Protein AF-A0A2J8XGJ2-F1 (afdb_monomer_lite)

pLDDT: mean 85.56, std 10.23, range [51.5, 96.88]

Secondary structure (DSSP, 8-state):
-PPPPPPP-HHHHHHHHHHHHHHHHHTT-SHHHHHHHHHS-S-HHHHHHHHHHHHHHHHHHHHHHTS-HHHHHHHHHHHHHHHH--

Foldseek 3Di:
DPDDFDDADLVVLLVLLLVLLVVCVVVVHCVSNVVSLVVGDDDPVSNVVSNVVSNVVVVVVCCVVPVDCVVVVVVVVVVVCVVVVD

Structure (mmCIF, N/CA/C/O backbone):
data_AF-A0A2J8XGJ2-F1
#
_entry.id   AF-A0A2J8XGJ2-F1
#
loop_
_atom_site.group_PDB
_atom_site.id
_atom_site.type_symbol
_atom_site.label_atom_id
_atom_site.label_alt_id
_atom_site.label_comp_id
_atom_site.label_asym_id
_atom_site.label_entity_id
_atom_site.label_seq_id
_atom_site.pdbx_PDB_ins_code
_atom_site.Cartn_x
_atom_site.Cartn_y
_atom_site.Cartn_z
_atom_site.occupancy
_atom_site.B_iso_or_equiv
_atom_site.auth_seq_id
_atom_site.auth_comp_id
_atom_site.auth_asym_id
_atom_site.auth_atom_id
_atom_site.pdbx_PDB_model_num
ATOM 1 N N . MET A 1 1 ? 13.210 -8.000 -34.641 1.00 51.50 1 MET A N 1
ATOM 2 C CA . MET A 1 1 ? 12.362 -7.002 -33.957 1.00 51.50 1 MET A CA 1
ATOM 3 C C . MET A 1 1 ? 12.878 -6.867 -32.538 1.00 51.50 1 MET A C 1
ATOM 5 O O . MET A 1 1 ? 12.853 -7.852 -31.814 1.00 51.50 1 MET A O 1
ATOM 9 N N . SER A 1 2 ? 13.432 -5.713 -32.173 1.00 58.25 2 SER A N 1
ATOM 10 C CA . SER A 1 2 ? 13.839 -5.445 -30.789 1.00 58.25 2 SER A CA 1
ATOM 11 C C . SER A 1 2 ? 12.578 -5.293 -29.931 1.00 58.25 2 SER A C 1
ATOM 13 O O . SER A 1 2 ? 11.647 -4.628 -30.392 1.00 58.25 2 SER A O 1
ATOM 15 N N . PRO A 1 3 ? 12.494 -5.902 -28.735 1.00 69.12 3 PRO A N 1
ATOM 16 C CA . PRO A 1 3 ? 11.320 -5.753 -27.887 1.00 69.12 3 PRO A CA 1
ATOM 17 C C . PRO A 1 3 ? 11.167 -4.282 -27.494 1.00 69.12 3 PRO A C 1
ATOM 19 O O . PRO A 1 3 ? 12.116 -3.645 -27.033 1.00 69.12 3 PRO A O 1
ATOM 22 N N . THR A 1 4 ? 9.978 -3.729 -27.722 1.00 67.94 4 THR A N 1
ATOM 23 C CA . THR A 1 4 ? 9.630 -2.379 -27.279 1.00 67.94 4 THR A CA 1
ATOM 24 C C . THR A 1 4 ? 9.721 -2.342 -25.751 1.00 67.94 4 THR A C 1
ATOM 26 O O . THR A 1 4 ? 9.198 -3.258 -25.108 1.00 67.94 4 THR A O 1
ATOM 29 N N . PRO A 1 5 ? 10.381 -1.337 -25.146 1.00 67.69 5 PRO A N 1
ATOM 30 C CA . PRO A 1 5 ? 10.427 -1.218 -23.696 1.00 67.69 5 PRO A CA 1
ATOM 31 C C . PRO A 1 5 ? 9.003 -1.213 -23.128 1.00 67.69 5 PRO A C 1
ATOM 33 O O . PRO A 1 5 ? 8.141 -0.530 -23.692 1.00 67.69 5 PRO A O 1
ATOM 36 N N . PRO A 1 6 ? 8.728 -1.960 -22.045 1.00 74.38 6 PRO A N 1
ATOM 37 C CA . PRO A 1 6 ? 7.405 -1.957 -21.444 1.00 74.38 6 PRO A CA 1
ATOM 38 C C . PRO A 1 6 ? 7.054 -0.534 -21.002 1.00 74.38 6 PRO A C 1
ATOM 40 O O . PRO A 1 6 ? 7.826 0.123 -20.302 1.00 74.38 6 PRO A O 1
ATOM 43 N N . LEU A 1 7 ? 5.903 -0.047 -21.461 1.00 84.50 7 LEU A N 1
ATOM 44 C CA . LEU A 1 7 ? 5.383 1.269 -21.104 1.00 84.50 7 LEU A CA 1
ATOM 45 C C . LEU A 1 7 ? 4.849 1.252 -19.668 1.00 84.50 7 LEU A C 1
ATOM 47 O O . LEU A 1 7 ? 4.436 0.211 -19.152 1.00 84.50 7 LEU A O 1
ATOM 51 N N . PHE A 1 8 ? 4.848 2.415 -19.018 1.00 89.31 8 PHE A N 1
ATOM 52 C CA . PHE A 1 8 ? 4.243 2.550 -17.699 1.00 89.31 8 PHE A CA 1
ATOM 53 C C . PHE A 1 8 ? 2.733 2.306 -17.778 1.00 89.31 8 PHE A C 1
ATOM 55 O O . PHE A 1 8 ? 2.021 2.978 -18.522 1.00 89.31 8 PHE A O 1
ATOM 62 N N . SER A 1 9 ? 2.244 1.357 -16.985 1.00 93.19 9 SER A N 1
ATOM 63 C CA . SER A 1 9 ? 0.819 1.080 -16.825 1.00 93.19 9 SER A CA 1
ATOM 64 C C . SER A 1 9 ? 0.411 1.448 -15.406 1.00 93.19 9 SER A C 1
ATOM 66 O O . SER A 1 9 ? 0.765 0.753 -14.454 1.00 93.19 9 SER A O 1
ATOM 68 N N . LEU A 1 10 ? -0.337 2.544 -15.253 1.00 90.00 10 LEU A N 1
ATOM 69 C CA . LEU A 1 10 ? -0.762 3.039 -13.941 1.00 90.00 10 LEU A CA 1
ATOM 70 C C . LEU A 1 10 ? -1.584 2.004 -13.149 1.00 90.00 10 LEU A C 1
ATOM 72 O O . LEU A 1 10 ? -1.266 1.789 -11.978 1.00 90.00 10 LEU A O 1
ATOM 76 N N . PRO A 1 11 ? -2.587 1.308 -13.728 1.00 93.12 11 PRO A N 1
ATOM 77 C CA . PRO A 1 11 ? -3.352 0.305 -12.984 1.00 93.12 11 PRO A CA 1
ATOM 78 C C . PRO A 1 11 ? -2.489 -0.868 -12.501 1.00 93.12 11 PRO A C 1
ATOM 80 O O . PRO A 1 11 ? -2.655 -1.348 -11.375 1.00 93.12 11 PRO A O 1
ATOM 83 N N . GLU A 1 12 ? -1.544 -1.312 -13.330 1.00 93.81 12 GLU A N 1
ATOM 84 C CA . GLU A 1 12 ? -0.646 -2.421 -13.008 1.00 93.81 12 GLU A CA 1
ATOM 85 C C . GLU A 1 12 ? 0.386 -2.014 -11.952 1.00 93.81 12 GLU A C 1
ATOM 87 O O . GLU A 1 12 ? 0.564 -2.718 -10.956 1.00 93.81 12 GLU A O 1
ATOM 92 N N . ALA A 1 13 ? 1.012 -0.846 -12.125 1.00 94.12 13 ALA A N 1
ATOM 93 C CA . ALA A 1 13 ? 1.960 -0.279 -11.177 1.00 94.12 13 ALA A CA 1
ATOM 94 C C . ALA A 1 13 ? 1.310 -0.059 -9.810 1.00 94.12 13 ALA A C 1
ATOM 96 O O . ALA A 1 13 ? 1.872 -0.481 -8.803 1.00 94.12 13 ALA A O 1
ATOM 97 N N . ARG A 1 14 ? 0.098 0.510 -9.768 1.00 94.31 14 ARG A N 1
ATOM 98 C CA . ARG A 1 14 ? -0.671 0.683 -8.529 1.00 94.31 14 ARG A CA 1
ATOM 99 C C . ARG A 1 14 ? -0.907 -0.654 -7.839 1.00 94.31 14 ARG A C 1
ATOM 101 O O . ARG A 1 14 ? -0.595 -0.791 -6.665 1.00 94.31 14 ARG A O 1
ATOM 108 N N . THR A 1 15 ? -1.386 -1.657 -8.574 1.00 96.25 15 THR A N 1
ATOM 109 C CA . THR A 1 15 ? -1.655 -2.994 -8.017 1.00 96.25 15 THR A CA 1
ATOM 110 C C . THR A 1 15 ? -0.392 -3.628 -7.430 1.00 96.25 15 THR A C 1
ATOM 112 O O . THR A 1 15 ? -0.415 -4.146 -6.311 1.00 96.25 15 THR A O 1
ATOM 115 N N . ARG A 1 16 ? 0.729 -3.562 -8.160 1.00 96.56 16 ARG A N 1
ATOM 116 C CA . ARG A 1 16 ? 2.021 -4.086 -7.697 1.00 96.56 16 ARG A CA 1
ATOM 117 C C . ARG A 1 16 ? 2.530 -3.334 -6.473 1.00 96.56 16 ARG A C 1
ATOM 119 O O . ARG A 1 16 ? 2.915 -3.978 -5.499 1.00 96.56 16 ARG A O 1
ATOM 126 N N . PHE A 1 17 ? 2.482 -2.002 -6.493 1.00 96.88 17 PHE A N 1
ATOM 127 C CA . PHE A 1 17 ? 2.908 -1.187 -5.362 1.00 96.88 17 PHE A CA 1
ATOM 128 C C . PHE A 1 17 ? 2.050 -1.450 -4.128 1.00 96.88 17 PHE A C 1
ATOM 130 O O . PHE A 1 17 ? 2.625 -1.792 -3.103 1.00 96.88 17 PHE A O 1
ATOM 137 N N . THR A 1 18 ? 0.716 -1.446 -4.222 1.00 95.00 18 THR A N 1
ATOM 138 C CA . THR A 1 18 ? -0.176 -1.779 -3.095 1.00 95.00 18 THR A CA 1
ATOM 139 C C . THR A 1 18 ? 0.149 -3.154 -2.508 1.00 95.00 18 THR A C 1
ATOM 141 O O . THR A 1 18 ? 0.288 -3.282 -1.291 1.00 95.00 18 THR A O 1
ATOM 144 N N . LYS A 1 19 ? 0.349 -4.179 -3.350 1.00 96.38 19 LYS A N 1
ATOM 145 C CA . LYS A 1 19 ? 0.738 -5.517 -2.879 1.00 96.38 19 LYS A CA 1
ATOM 146 C C . LYS A 1 19 ? 2.073 -5.485 -2.129 1.00 96.38 19 LYS A C 1
ATOM 148 O O . LYS A 1 19 ? 2.152 -5.993 -1.013 1.00 96.38 19 LYS A O 1
ATOM 153 N N . SER A 1 20 ? 3.097 -4.867 -2.716 1.00 95.25 20 SER A N 1
ATOM 154 C CA . SER A 1 20 ? 4.429 -4.780 -2.107 1.00 95.25 20 SER A CA 1
ATOM 155 C C . SER A 1 20 ? 4.450 -3.927 -0.835 1.00 95.25 20 SER A C 1
ATOM 157 O O . SER A 1 20 ? 5.205 -4.227 0.083 1.00 95.25 20 SER A O 1
ATOM 159 N N . THR A 1 21 ? 3.589 -2.909 -0.748 1.00 93.19 21 THR A N 1
ATOM 160 C CA . THR A 1 21 ? 3.398 -2.071 0.439 1.00 93.19 21 THR A CA 1
ATOM 161 C C . THR A 1 21 ? 2.795 -2.871 1.582 1.00 93.19 21 THR A C 1
ATOM 163 O O . THR A 1 21 ? 3.338 -2.832 2.683 1.00 93.19 21 THR A O 1
ATOM 166 N N . ARG A 1 22 ? 1.740 -3.660 1.332 1.00 94.19 22 ARG A N 1
ATOM 167 C CA . ARG A 1 22 ? 1.172 -4.547 2.362 1.00 94.19 22 ARG A CA 1
ATOM 168 C C . ARG A 1 22 ? 2.170 -5.614 2.809 1.00 94.19 22 ARG A C 1
ATOM 170 O O . ARG A 1 22 ? 2.308 -5.870 3.998 1.00 94.19 22 ARG A O 1
ATOM 177 N N . GLU A 1 23 ? 2.908 -6.210 1.874 1.00 94.00 23 GLU A N 1
ATOM 178 C CA . GLU A 1 23 ? 3.952 -7.186 2.205 1.00 94.00 23 GLU A CA 1
ATOM 179 C C . GLU A 1 23 ? 5.074 -6.562 3.049 1.00 94.00 23 GLU A C 1
ATOM 181 O O . GLU A 1 23 ? 5.499 -7.144 4.047 1.00 94.00 23 GLU A O 1
ATOM 186 N N . ALA A 1 24 ? 5.522 -5.356 2.691 1.00 90.75 24 ALA A N 1
ATOM 187 C CA . ALA A 1 24 ? 6.527 -4.619 3.445 1.00 90.75 24 ALA A CA 1
ATOM 188 C C . ALA A 1 24 ? 6.041 -4.231 4.849 1.00 90.75 24 ALA A C 1
ATOM 190 O O . ALA A 1 24 ? 6.823 -4.312 5.797 1.00 90.75 24 ALA A O 1
ATOM 191 N N . LEU A 1 25 ? 4.765 -3.854 4.989 1.00 89.81 25 LEU A N 1
ATOM 192 C CA . LEU A 1 25 ? 4.123 -3.566 6.272 1.00 89.81 25 LEU A CA 1
ATOM 193 C C . LEU A 1 25 ? 4.094 -4.813 7.166 1.00 89.81 25 LEU A C 1
ATOM 195 O O . LEU A 1 25 ? 4.614 -4.779 8.282 1.00 89.81 25 LEU A O 1
ATOM 199 N N . ASN A 1 26 ? 3.576 -5.929 6.647 1.00 90.56 26 ASN A N 1
ATOM 200 C CA . ASN A 1 26 ? 3.458 -7.193 7.380 1.00 90.56 26 ASN A CA 1
ATOM 201 C C . ASN A 1 26 ? 4.823 -7.728 7.830 1.00 90.56 26 ASN A C 1
ATOM 203 O O . ASN A 1 26 ? 4.984 -8.176 8.964 1.00 90.56 26 ASN A O 1
ATOM 207 N N . ASN A 1 27 ? 5.825 -7.636 6.954 1.00 91.88 27 ASN A N 1
ATOM 208 C CA . ASN A 1 27 ? 7.178 -8.117 7.224 1.00 91.88 27 ASN A CA 1
ATOM 209 C C . ASN A 1 27 ? 8.063 -7.079 7.934 1.00 91.88 27 ASN A C 1
ATOM 211 O O . ASN A 1 27 ? 9.223 -7.375 8.224 1.00 91.88 27 ASN A O 1
ATOM 215 N N . LYS A 1 28 ? 7.555 -5.857 8.167 1.00 89.56 28 LYS A N 1
ATOM 216 C CA . LYS A 1 28 ? 8.308 -4.694 8.674 1.00 89.56 28 LYS A CA 1
ATOM 217 C C . LYS A 1 28 ? 9.638 -4.491 7.936 1.00 89.56 28 LYS A C 1
ATOM 219 O O . LYS A 1 28 ? 10.678 -4.226 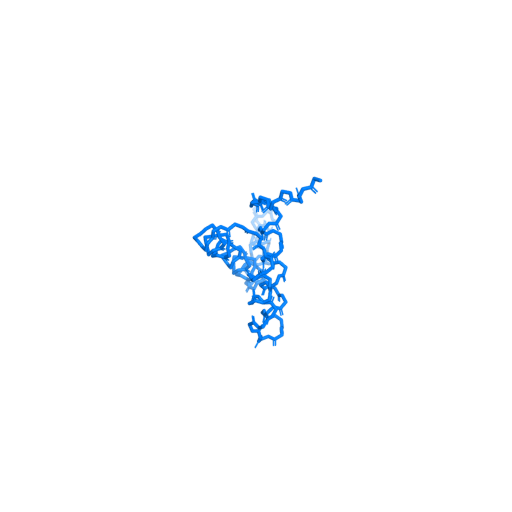8.539 1.00 89.56 28 LYS A O 1
ATOM 224 N N . ASN A 1 29 ? 9.617 -4.665 6.615 1.00 89.81 29 ASN A N 1
ATOM 225 C CA . ASN A 1 29 ? 10.812 -4.720 5.779 1.00 89.81 29 ASN A CA 1
ATOM 226 C C . ASN A 1 29 ? 10.561 -4.075 4.414 1.00 89.81 29 ASN A C 1
ATOM 228 O O . ASN A 1 29 ? 9.688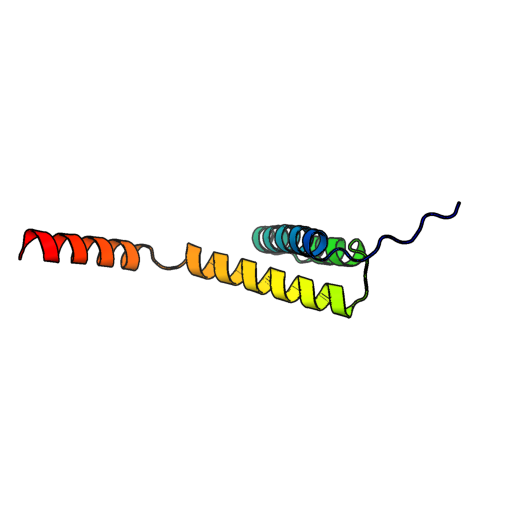 -4.503 3.671 1.00 89.81 29 ASN A O 1
ATOM 232 N N . ILE A 1 30 ? 11.377 -3.087 4.048 1.00 90.38 30 ILE A N 1
ATOM 233 C CA . ILE A 1 30 ? 11.213 -2.305 2.814 1.00 90.38 30 ILE A CA 1
ATOM 234 C C . ILE A 1 30 ? 11.712 -3.018 1.541 1.00 90.38 30 ILE A C 1
ATOM 236 O O . ILE A 1 30 ? 11.417 -2.583 0.429 1.00 90.38 30 ILE A O 1
ATOM 240 N N . LYS A 1 31 ? 12.469 -4.118 1.664 1.00 91.94 31 LYS A N 1
ATOM 241 C CA . LYS A 1 31 ? 13.089 -4.813 0.518 1.00 91.94 31 LYS A CA 1
ATOM 242 C C . LYS A 1 31 ? 12.102 -5.224 -0.594 1.00 91.94 31 LYS A C 1
ATOM 244 O O . LYS A 1 31 ? 12.438 -4.976 -1.754 1.00 91.94 31 LYS A O 1
ATOM 249 N N . PRO A 1 32 ? 10.906 -5.786 -0.310 1.00 87.81 32 PRO A N 1
ATOM 250 C CA . PRO A 1 32 ? 9.930 -6.138 -1.352 1.00 87.81 32 PRO A CA 1
ATOM 251 C C . PRO A 1 32 ? 9.492 -4.927 -2.185 1.00 87.81 32 PRO A C 1
ATOM 253 O O . PRO A 1 32 ? 9.283 -5.014 -3.396 1.00 87.81 32 PRO A O 1
ATOM 256 N N . LEU A 1 33 ? 9.415 -3.768 -1.538 1.00 89.00 33 LEU A N 1
ATOM 257 C CA . LEU A 1 33 ? 8.955 -2.516 -2.118 1.00 89.00 33 LEU A CA 1
ATOM 258 C C . LEU A 1 33 ? 10.032 -1.893 -3.016 1.00 89.00 33 LEU A C 1
ATOM 260 O O . LEU A 1 33 ? 9.740 -1.506 -4.145 1.00 89.00 33 LEU A O 1
ATOM 264 N N . LEU A 1 34 ? 11.299 -1.920 -2.579 1.00 90.81 34 LEU A N 1
ATOM 265 C CA . LEU A 1 34 ? 12.447 -1.538 -3.415 1.00 90.81 34 LEU A CA 1
ATOM 266 C C . LEU A 1 34 ? 12.598 -2.451 -4.641 1.00 90.81 34 LEU A C 1
ATOM 268 O O . LEU A 1 34 ? 12.834 -1.964 -5.746 1.00 90.81 34 LEU A O 1
ATOM 272 N N . SER A 1 35 ? 12.419 -3.765 -4.462 1.00 94.06 35 SER A N 1
ATOM 273 C CA . SER A 1 35 ? 12.440 -4.726 -5.572 1.00 94.06 35 SER A CA 1
ATOM 274 C C . SER A 1 35 ? 11.301 -4.482 -6.561 1.00 94.06 35 SER A C 1
ATOM 276 O O . SER A 1 35 ? 11.487 -4.606 -7.766 1.00 94.06 35 SER A O 1
ATOM 278 N N . THR A 1 36 ? 10.115 -4.122 -6.074 1.00 93.94 36 THR A N 1
ATOM 279 C CA . THR A 1 36 ? 8.981 -3.797 -6.947 1.00 93.94 36 THR A CA 1
ATOM 280 C C . THR A 1 36 ? 9.239 -2.493 -7.703 1.00 93.94 36 THR A C 1
ATOM 282 O O . THR A 1 36 ? 9.013 -2.419 -8.908 1.00 93.94 36 THR A O 1
ATOM 285 N N . PHE A 1 37 ? 9.793 -1.481 -7.032 1.00 92.56 37 PHE A N 1
ATOM 286 C CA . PHE A 1 37 ? 10.114 -0.184 -7.630 1.00 92.56 37 PHE A CA 1
ATOM 287 C C . PHE A 1 37 ? 11.136 -0.276 -8.773 1.00 92.56 37 PHE A C 1
ATOM 289 O O . PHE A 1 37 ? 11.020 0.451 -9.764 1.00 92.56 37 PHE A O 1
ATOM 296 N N . SER A 1 38 ? 12.116 -1.178 -8.670 1.00 93.44 38 SER A N 1
ATOM 297 C CA . SER A 1 38 ? 13.100 -1.404 -9.736 1.00 93.44 38 SER A CA 1
ATOM 298 C C . SER A 1 38 ? 12.536 -2.183 -10.930 1.00 93.44 38 SER A C 1
ATOM 300 O O . SER A 1 38 ? 13.007 -1.990 -12.048 1.00 93.44 38 SER A O 1
ATOM 302 N N . GLN A 1 39 ? 11.525 -3.030 -10.714 1.00 92.81 39 GLN A N 1
ATOM 303 C CA . GLN A 1 39 ? 10.912 -3.870 -11.751 1.00 92.81 39 GLN A CA 1
ATOM 304 C C . GLN A 1 39 ? 9.759 -3.188 -12.494 1.00 92.81 39 GLN A C 1
ATOM 306 O O . GLN A 1 39 ? 9.451 -3.559 -13.627 1.00 92.81 39 GLN A O 1
ATOM 311 N N . VAL A 1 40 ? 9.085 -2.223 -11.865 1.00 92.81 40 VAL A N 1
ATOM 312 C CA . VAL A 1 40 ? 8.020 -1.460 -12.520 1.00 92.81 40 VAL A CA 1
ATOM 313 C C . VAL A 1 40 ? 8.651 -0.547 -13.593 1.00 92.81 40 VAL A C 1
ATOM 315 O O . VAL A 1 40 ? 9.621 0.167 -13.301 1.00 92.81 40 VAL A O 1
ATOM 318 N N . PRO A 1 41 ? 8.146 -0.570 -14.844 1.00 91.94 41 PRO A N 1
ATOM 319 C CA . PRO A 1 41 ? 8.601 0.336 -15.901 1.00 91.94 41 PRO A CA 1
ATOM 320 C C . PRO A 1 41 ? 8.234 1.798 -15.591 1.00 91.94 41 PRO A C 1
ATOM 322 O O . PRO A 1 41 ? 7.608 2.080 -14.578 1.00 91.94 41 PRO A O 1
ATOM 325 N N . GLY A 1 42 ? 8.615 2.743 -16.451 1.00 91.56 42 GLY A N 1
ATOM 326 C CA . GLY A 1 42 ? 8.266 4.163 -16.295 1.00 91.56 42 GLY A CA 1
ATOM 327 C C . GLY A 1 42 ? 9.324 5.017 -15.601 1.00 91.56 42 GLY A C 1
ATOM 328 O O . GLY A 1 42 ? 10.339 4.522 -15.098 1.00 91.56 42 GLY A O 1
ATOM 329 N N . SER A 1 43 ? 9.087 6.328 -15.610 1.00 92.38 43 SER A N 1
ATOM 330 C CA . SER A 1 43 ? 9.976 7.315 -15.003 1.00 92.38 43 SER A CA 1
ATOM 331 C C . SER A 1 43 ? 9.980 7.214 -13.479 1.00 92.38 43 SER A C 1
ATOM 333 O O . SER A 1 43 ? 9.057 6.697 -12.846 1.00 92.38 43 SER A O 1
ATOM 335 N N . GLU A 1 44 ? 11.035 7.735 -12.860 1.00 90.94 44 GLU A N 1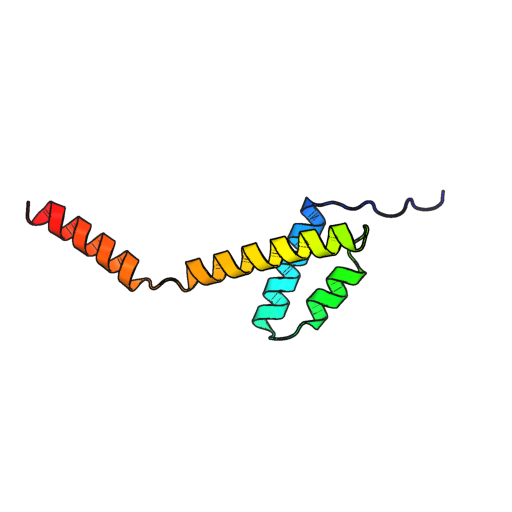
ATOM 336 C CA . GLU A 1 44 ? 11.133 7.766 -11.403 1.00 90.94 44 GLU A CA 1
ATOM 337 C C . GLU A 1 44 ? 9.975 8.551 -10.765 1.00 90.94 44 GLU A C 1
ATOM 339 O O . GLU A 1 44 ? 9.437 8.125 -9.744 1.00 90.94 44 GLU A O 1
ATOM 344 N N . ASN A 1 45 ? 9.540 9.643 -11.402 1.00 91.12 45 ASN A N 1
ATOM 345 C CA . ASN A 1 45 ? 8.435 10.469 -10.919 1.00 91.12 45 ASN A CA 1
ATOM 346 C C . ASN A 1 45 ? 7.094 9.727 -10.957 1.00 91.12 45 ASN A C 1
ATOM 348 O O . ASN A 1 45 ? 6.369 9.747 -9.964 1.00 91.12 45 ASN A O 1
ATOM 352 N N . GLU A 1 46 ? 6.777 9.032 -12.055 1.00 91.94 46 GLU A N 1
ATOM 353 C CA . GLU A 1 46 ? 5.547 8.228 -12.163 1.00 91.94 46 GLU A CA 1
ATOM 354 C C . GLU A 1 46 ? 5.510 7.133 -11.097 1.00 91.94 46 GLU A C 1
ATOM 356 O O . GLU A 1 46 ? 4.500 6.947 -10.409 1.00 91.94 46 GLU A O 1
ATOM 361 N N . LYS A 1 47 ? 6.640 6.446 -10.910 1.00 92.50 47 LYS A N 1
ATOM 362 C CA . LYS A 1 47 ? 6.767 5.384 -9.913 1.00 92.50 47 LYS A CA 1
ATOM 363 C C . LYS A 1 47 ? 6.626 5.916 -8.496 1.00 92.50 47 LYS A C 1
ATOM 365 O O . LYS A 1 47 ? 5.855 5.353 -7.727 1.00 92.50 47 LYS A O 1
ATOM 370 N N . LYS A 1 48 ? 7.311 7.013 -8.156 1.00 90.94 48 LYS A N 1
ATOM 371 C CA . LYS A 1 48 ? 7.215 7.656 -6.835 1.00 90.94 48 LYS A CA 1
ATOM 372 C C . LYS A 1 48 ? 5.799 8.146 -6.547 1.00 90.94 48 LYS A C 1
ATOM 374 O O . LYS A 1 48 ? 5.287 7.876 -5.469 1.00 90.94 48 LYS A O 1
ATOM 379 N N . CYS A 1 49 ? 5.154 8.804 -7.511 1.00 90.44 49 CYS A N 1
ATOM 380 C CA . CYS A 1 49 ? 3.781 9.286 -7.358 1.00 90.44 49 CYS A CA 1
ATOM 381 C C . CYS A 1 49 ? 2.797 8.128 -7.131 1.00 90.44 49 CYS A C 1
ATOM 383 O O . CYS A 1 49 ? 1.975 8.171 -6.219 1.00 90.44 49 CYS A O 1
ATOM 385 N N . THR A 1 50 ? 2.917 7.058 -7.918 1.00 92.44 50 THR A N 1
ATOM 386 C CA . THR A 1 50 ? 2.039 5.883 -7.794 1.00 92.44 50 THR A CA 1
ATOM 387 C C . THR A 1 50 ? 2.285 5.128 -6.491 1.00 92.44 50 THR A C 1
ATOM 389 O O . THR A 1 50 ? 1.343 4.648 -5.863 1.00 92.44 50 THR A O 1
ATOM 392 N N . LEU A 1 51 ? 3.543 5.042 -6.058 1.00 93.44 51 LEU A N 1
ATOM 393 C CA . LEU A 1 51 ? 3.904 4.441 -4.784 1.00 93.44 51 LEU A CA 1
ATOM 394 C C . LEU A 1 51 ? 3.364 5.251 -3.593 1.00 93.44 51 LEU A C 1
ATOM 396 O O . LEU A 1 51 ? 2.835 4.655 -2.660 1.00 93.44 51 LEU A O 1
ATOM 400 N N . ASP A 1 52 ? 3.440 6.585 -3.635 1.00 91.44 52 ASP A N 1
ATOM 401 C CA . ASP A 1 52 ? 2.849 7.460 -2.608 1.00 91.44 52 ASP A CA 1
ATOM 402 C C . ASP A 1 52 ? 1.335 7.232 -2.487 1.00 91.44 52 ASP A C 1
ATOM 404 O O . ASP A 1 52 ? 0.820 7.019 -1.390 1.00 91.44 52 ASP A O 1
ATOM 408 N N . GLN A 1 53 ? 0.626 7.162 -3.618 1.00 89.81 53 GLN A N 1
ATOM 409 C CA . GLN A 1 53 ? -0.803 6.832 -3.630 1.00 89.81 53 GLN A CA 1
ATOM 410 C C . GLN A 1 53 ? -1.084 5.444 -3.037 1.00 89.81 53 GLN A C 1
ATOM 412 O O . GLN A 1 53 ? -2.045 5.279 -2.288 1.00 89.81 53 GLN A O 1
ATOM 417 N N . ALA A 1 54 ? -0.242 4.447 -3.330 1.00 92.69 54 ALA A N 1
ATOM 418 C CA . ALA A 1 54 ? -0.378 3.112 -2.756 1.00 92.69 54 ALA A CA 1
ATOM 419 C C . ALA A 1 54 ? -0.172 3.110 -1.231 1.00 92.69 54 ALA A C 1
ATOM 421 O O . ALA A 1 54 ? -0.918 2.433 -0.526 1.00 92.69 54 ALA A O 1
ATOM 422 N N . PHE A 1 55 ? 0.790 3.880 -0.713 1.00 90.38 55 PHE A N 1
ATOM 423 C CA . PHE A 1 55 ? 0.967 4.063 0.730 1.00 90.38 55 PHE A CA 1
ATOM 424 C C . PHE A 1 55 ? -0.241 4.728 1.380 1.00 90.38 55 PHE A C 1
ATOM 426 O O . PHE A 1 55 ? -0.701 4.247 2.411 1.00 90.38 55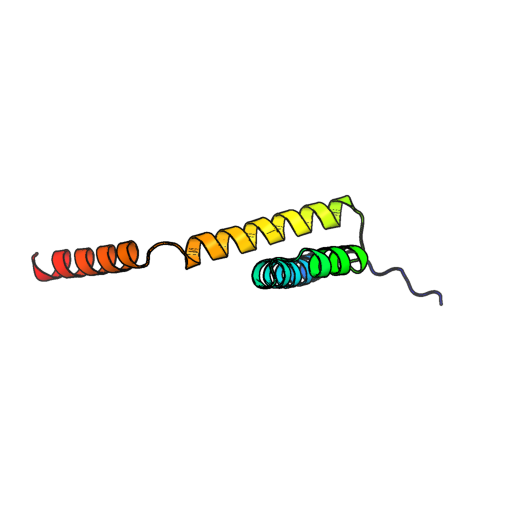 PHE A O 1
ATOM 433 N N . ARG A 1 56 ? -0.776 5.796 0.776 1.00 89.75 56 ARG A N 1
ATOM 434 C CA . ARG A 1 56 ? -1.978 6.478 1.279 1.00 89.75 56 ARG A CA 1
ATOM 435 C C . ARG A 1 56 ? -3.175 5.537 1.347 1.00 89.75 56 ARG A C 1
ATOM 437 O O . ARG A 1 56 ? -3.833 5.505 2.376 1.00 89.75 56 ARG A O 1
ATOM 444 N N . GLY A 1 57 ? -3.401 4.738 0.303 1.00 87.44 57 GLY A N 1
ATOM 445 C CA . GLY A 1 57 ? -4.495 3.766 0.281 1.00 87.44 57 GLY A CA 1
ATOM 446 C C . GLY A 1 57 ? -4.347 2.678 1.348 1.00 87.44 57 GLY A C 1
ATOM 447 O O . GLY A 1 57 ? -5.305 2.380 2.048 1.00 87.44 57 GLY A O 1
ATOM 448 N N . VAL A 1 58 ? -3.142 2.121 1.528 1.00 89.06 58 VAL A N 1
ATOM 449 C CA . VAL A 1 58 ? -2.900 1.125 2.590 1.00 89.06 58 VAL A CA 1
ATOM 450 C C . VAL A 1 58 ? -3.049 1.750 3.979 1.00 89.06 58 VAL A C 1
ATOM 452 O O . VAL A 1 58 ? -3.646 1.139 4.853 1.00 89.06 58 VAL A O 1
ATOM 455 N N . LEU A 1 59 ? -2.560 2.974 4.190 1.00 85.19 59 LEU A N 1
ATOM 456 C CA . LEU A 1 59 ? -2.734 3.684 5.459 1.00 85.19 59 LEU A CA 1
ATOM 457 C C . LEU A 1 59 ? -4.213 3.957 5.763 1.00 85.19 59 LEU A C 1
ATOM 459 O O . LEU A 1 59 ? -4.640 3.780 6.898 1.00 85.19 59 LEU A O 1
ATOM 463 N N . GLU A 1 60 ? -4.987 4.386 4.768 1.00 84.94 60 GLU A N 1
ATOM 464 C CA . GLU A 1 60 ? -6.428 4.605 4.900 1.00 84.94 60 GLU A CA 1
ATOM 465 C C . GLU A 1 60 ? -7.156 3.313 5.292 1.00 84.94 60 GLU A C 1
ATOM 467 O O . GLU A 1 60 ? -7.940 3.322 6.239 1.00 84.94 60 GLU A O 1
ATOM 472 N N . GLU A 1 61 ? -6.840 2.191 4.636 1.00 88.12 61 GLU A N 1
ATOM 473 C CA . GLU A 1 61 ? -7.377 0.874 4.997 1.00 88.12 61 GLU A CA 1
ATOM 474 C C . GLU A 1 61 ? -7.030 0.489 6.437 1.00 88.12 61 GLU A C 1
ATOM 476 O O . GLU A 1 61 ? -7.907 0.040 7.169 1.00 88.12 61 GLU A O 1
ATOM 481 N N . GLU A 1 62 ? -5.783 0.689 6.870 1.00 83.69 62 GLU A N 1
ATOM 482 C CA . GLU A 1 62 ? -5.375 0.404 8.249 1.00 83.69 62 GLU A CA 1
ATOM 483 C C . GLU A 1 62 ? -6.117 1.298 9.246 1.00 83.69 62 GLU A C 1
ATOM 485 O O . GLU A 1 62 ? -6.594 0.805 10.261 1.00 83.69 62 GLU A O 1
ATOM 490 N N . ILE A 1 63 ? -6.293 2.591 8.954 1.00 78.94 63 ILE A N 1
ATOM 491 C CA . ILE A 1 63 ? -7.072 3.502 9.805 1.00 78.94 63 ILE A CA 1
ATOM 492 C C . ILE A 1 63 ? -8.526 3.034 9.915 1.00 78.94 63 ILE A C 1
ATOM 494 O O . ILE A 1 63 ? -9.077 3.040 11.013 1.00 78.94 63 ILE A O 1
ATOM 498 N N . ILE A 1 64 ? -9.147 2.617 8.809 1.00 82.44 64 ILE A N 1
ATOM 499 C CA . ILE A 1 64 ? -10.526 2.111 8.804 1.00 82.44 64 ILE A CA 1
ATOM 500 C C . ILE A 1 64 ? -10.611 0.788 9.575 1.00 82.44 64 ILE A C 1
ATOM 502 O O . ILE A 1 64 ? -11.457 0.648 10.455 1.00 82.44 64 ILE A O 1
ATOM 506 N N . ASN A 1 65 ? -9.720 -0.164 9.304 1.00 80.62 65 ASN A N 1
ATOM 507 C CA . ASN A 1 65 ? -9.725 -1.488 9.931 1.00 80.62 65 ASN A CA 1
ATOM 508 C C . ASN A 1 65 ? -9.382 -1.438 11.427 1.00 80.62 65 ASN A C 1
ATOM 510 O O . ASN A 1 65 ? -9.881 -2.253 12.201 1.00 80.62 65 ASN A O 1
ATOM 514 N N . HIS A 1 66 ? -8.547 -0.482 11.838 1.00 70.38 66 HIS A N 1
ATOM 515 C CA . HIS A 1 66 ? -8.197 -0.232 13.236 1.00 70.38 66 HIS A CA 1
ATOM 516 C C . HIS A 1 66 ? -9.076 0.833 13.904 1.00 70.38 66 HIS A C 1
ATOM 518 O O . HIS A 1 66 ? -8.878 1.128 15.086 1.00 70.38 66 HIS A O 1
ATOM 524 N N . SER A 1 67 ? -10.059 1.402 13.196 1.00 65.56 67 SER A N 1
ATOM 525 C CA . SER A 1 67 ? -11.063 2.251 13.830 1.00 65.56 67 SER A CA 1
ATOM 526 C C . SER A 1 67 ? -11.873 1.398 14.807 1.00 65.56 67 SER A C 1
ATOM 528 O O . SER A 1 67 ? -12.329 0.303 14.473 1.00 65.56 67 SER A O 1
ATOM 530 N N . SER A 1 68 ? -11.967 1.849 16.063 1.00 64.69 68 SER A N 1
ATOM 531 C CA . SER A 1 68 ? -12.549 1.038 17.133 1.00 64.69 68 SER A CA 1
ATOM 532 C C . SER A 1 68 ? -13.972 0.615 16.762 1.00 64.69 68 SER A C 1
ATOM 534 O O . SER A 1 68 ? -14.875 1.449 16.635 1.00 64.69 68 SER A O 1
ATOM 536 N N . CYS A 1 69 ? -14.178 -0.701 16.640 1.00 68.38 69 CYS A N 1
ATOM 537 C CA . CYS A 1 69 ? -15.504 -1.297 16.506 1.00 68.38 69 CYS A CA 1
ATOM 538 C C . CYS A 1 69 ? -16.421 -0.919 17.678 1.00 68.38 69 CYS A C 1
ATOM 540 O O . CYS A 1 69 ? -17.631 -1.046 17.541 1.00 68.38 69 CYS A O 1
ATOM 542 N N . GLU A 1 70 ? -15.893 -0.416 18.801 1.00 73.38 70 GLU A N 1
ATOM 543 C CA . GLU A 1 70 ? -16.700 0.097 19.912 1.00 73.38 70 GLU A CA 1
ATOM 544 C C . GLU A 1 70 ? -17.567 1.276 19.478 1.00 73.38 70 GLU A C 1
ATOM 546 O O . GLU A 1 70 ? -18.730 1.329 19.857 1.00 73.38 70 GLU A O 1
ATOM 551 N N . ASN A 1 71 ? -17.063 2.177 18.628 1.00 76.56 71 ASN A N 1
ATOM 552 C CA . ASN A 1 71 ? -17.870 3.291 18.124 1.00 76.56 71 ASN A CA 1
ATOM 553 C C . ASN A 1 71 ? -18.965 2.797 17.174 1.00 76.56 71 ASN A C 1
ATOM 555 O O . ASN A 1 71 ? -20.090 3.286 17.220 1.00 76.56 71 ASN A O 1
ATOM 559 N N . VAL A 1 72 ? -18.662 1.796 16.344 1.00 72.69 72 VAL A N 1
ATOM 560 C CA . VAL A 1 72 ? -19.646 1.173 15.444 1.00 72.69 72 VAL A CA 1
ATOM 561 C C . VAL A 1 72 ? -20.727 0.447 16.251 1.00 72.69 72 VAL A C 1
ATOM 563 O O . VAL A 1 72 ? -21.915 0.645 16.008 1.00 72.69 72 VAL A O 1
ATOM 566 N N . LEU A 1 73 ? -20.335 -0.334 17.260 1.00 77.25 73 LEU A N 1
ATOM 567 C CA . LEU A 1 73 ? -21.248 -1.024 18.172 1.00 77.25 73 LEU A CA 1
ATOM 568 C C . LEU A 1 73 ? -22.068 -0.038 19.012 1.00 77.25 73 LEU A C 1
ATOM 570 O O . LEU A 1 73 ? -23.258 -0.266 19.218 1.00 77.25 73 LEU A O 1
ATOM 574 N N . ALA A 1 74 ? -21.475 1.073 19.453 1.00 83.06 74 ALA A N 1
ATOM 575 C CA . ALA A 1 74 ? -22.171 2.135 20.171 1.00 83.06 74 ALA A CA 1
ATOM 576 C C . ALA A 1 74 ? -23.215 2.821 19.283 1.00 83.06 74 ALA A C 1
ATOM 578 O O . ALA A 1 74 ? -24.345 3.001 19.720 1.00 83.06 74 ALA A O 1
ATOM 579 N N . ILE A 1 75 ? -22.888 3.134 18.023 1.00 83.62 75 ILE A N 1
ATOM 580 C CA . ILE A 1 75 ? -23.847 3.690 17.055 1.00 83.62 75 ILE A CA 1
ATOM 581 C C . ILE A 1 75 ? -25.005 2.716 16.816 1.00 83.62 75 ILE A C 1
ATOM 583 O O . ILE A 1 75 ? -26.162 3.131 16.834 1.00 83.62 75 ILE A O 1
ATOM 587 N N . ILE A 1 76 ? -24.718 1.421 16.646 1.00 84.25 76 ILE A N 1
ATOM 588 C CA . ILE A 1 76 ? -25.755 0.389 16.497 1.00 84.25 76 ILE A CA 1
ATOM 589 C C . ILE A 1 76 ? -26.625 0.312 17.761 1.00 84.25 76 ILE A C 1
ATOM 591 O O . ILE A 1 76 ? -27.848 0.266 17.662 1.00 84.25 76 ILE A O 1
ATOM 595 N N . SER A 1 77 ? -26.016 0.354 18.947 1.00 85.69 77 SER A N 1
ATOM 596 C CA . SER A 1 77 ? -26.730 0.296 20.230 1.00 85.69 77 SER A CA 1
ATOM 597 C C . SER A 1 77 ? -27.618 1.525 20.448 1.00 85.69 77 SER A C 1
ATOM 599 O O . SER A 1 77 ? -28.761 1.385 20.872 1.00 85.69 77 SER A O 1
ATOM 601 N N . LEU A 1 78 ? -27.128 2.718 20.095 1.00 89.25 78 LEU A N 1
ATOM 602 C CA . LEU A 1 78 ? -27.887 3.970 20.129 1.00 89.25 78 LEU A CA 1
ATOM 603 C C . LEU A 1 78 ? -29.062 3.948 19.148 1.00 89.25 78 LEU A C 1
ATOM 605 O O . LEU A 1 78 ? -30.150 4.393 19.496 1.00 89.25 78 LEU A O 1
ATOM 609 N N . ALA A 1 79 ? -28.861 3.414 17.940 1.00 85.44 79 ALA A N 1
ATOM 610 C CA . ALA A 1 79 ? -29.929 3.274 16.956 1.00 85.44 79 ALA A CA 1
ATOM 611 C C . ALA A 1 79 ? -31.022 2.302 17.426 1.00 85.44 79 ALA A C 1
ATOM 613 O O . ALA A 1 79 ? -32.201 2.587 17.240 1.00 85.44 79 ALA A O 1
ATOM 614 N N . ILE A 1 80 ? -30.652 1.186 18.066 1.00 88.44 80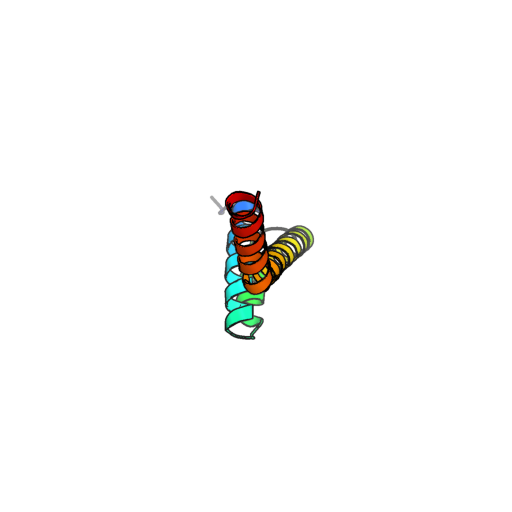 ILE A N 1
ATOM 615 C CA . ILE A 1 80 ? -31.618 0.249 18.656 1.00 88.44 80 ILE A CA 1
ATOM 616 C C . ILE A 1 80 ? -32.377 0.932 19.795 1.00 88.44 80 ILE A C 1
ATOM 618 O O . ILE A 1 80 ? -33.601 0.977 19.742 1.00 88.44 80 ILE A O 1
ATOM 622 N N . GLY A 1 81 ? -31.666 1.520 20.765 1.00 84.00 81 GLY A N 1
ATOM 623 C CA . GLY A 1 81 ? -32.275 2.223 21.898 1.00 84.00 81 GLY A CA 1
ATOM 624 C C . GLY A 1 81 ? -33.232 3.328 21.452 1.00 84.00 81 GLY A C 1
ATOM 625 O O . GLY A 1 81 ? -34.370 3.377 21.901 1.00 84.00 81 GLY A O 1
ATOM 626 N N . GLY A 1 82 ? -32.831 4.148 20.477 1.00 80.50 82 GLY A N 1
ATOM 627 C CA . GLY A 1 82 ? -33.678 5.209 19.929 1.00 80.50 82 GLY A CA 1
ATOM 628 C C . GLY A 1 82 ? -34.927 4.722 19.184 1.00 80.50 82 GLY A C 1
ATOM 629 O O . GLY A 1 82 ? -35.868 5.493 19.049 1.00 80.50 82 GLY A O 1
ATO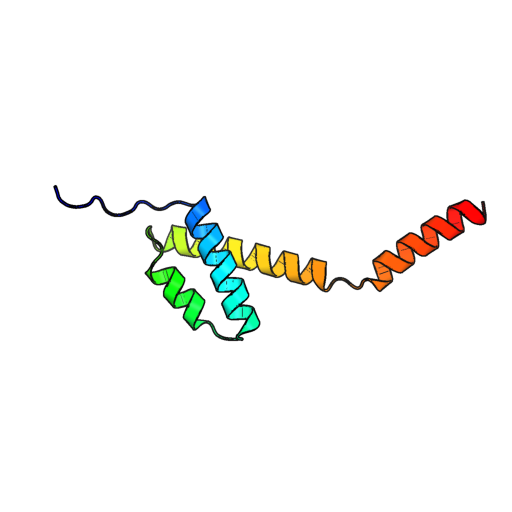M 630 N N . VAL A 1 83 ? -34.959 3.476 18.700 1.00 71.62 83 VAL A N 1
ATOM 631 C CA . VAL A 1 83 ? -36.136 2.878 18.038 1.00 71.62 83 VAL A CA 1
ATOM 632 C C . VAL A 1 83 ? -37.012 2.106 19.025 1.00 71.62 83 VAL A C 1
ATOM 634 O O . VAL A 1 83 ? -38.219 2.027 18.824 1.00 71.62 83 VAL A O 1
ATOM 637 N N . THR A 1 84 ? -36.429 1.510 20.067 1.00 75.75 84 THR A N 1
ATOM 638 C CA . THR A 1 84 ? -37.171 0.713 21.057 1.00 75.75 84 THR A CA 1
ATOM 639 C C . THR A 1 84 ? -37.694 1.525 22.235 1.00 75.75 84 THR A C 1
ATOM 641 O O . THR A 1 84 ? -38.658 1.102 22.865 1.00 75.75 84 THR A O 1
ATOM 644 N N . GLU A 1 85 ? -37.042 2.641 22.569 1.00 71.31 85 GLU A N 1
ATOM 645 C CA . GLU A 1 85 ? -37.423 3.518 23.686 1.00 71.31 85 GLU A CA 1
ATOM 646 C C . GLU A 1 85 ? -38.187 4.783 23.243 1.00 71.31 85 GLU A C 1
ATOM 648 O O . GLU A 1 85 ? -38.572 5.584 24.096 1.00 71.31 85 GLU A O 1
ATOM 653 N N . ALA A 1 86 ? -38.415 4.961 21.936 1.00 51.59 86 ALA A N 1
ATOM 654 C CA . ALA A 1 86 ? -39.323 5.967 21.369 1.00 51.59 86 ALA A CA 1
ATOM 655 C C . ALA A 1 86 ? -40.730 5.389 21.162 1.00 51.59 86 ALA A C 1
ATOM 657 O O . ALA A 1 86 ? -41.704 6.146 21.381 1.00 51.59 86 ALA A O 1
#

Sequence (86 aa):
MSPTPPLFSLPEARTRFTKSTREALNNKNIKPLLSTFSQVPGSENEKKCTLDQAFRGVLEEEIINHSSCENVLAIISLAIGGVTEA

Organism: Pongo abelii (NCBI:txid9601)

Radius of gyration: 20.41 Å; chains: 1; bounding box: 53×19×58 Å